Protein AF-A0A9N9KFY6-F1 (afdb_monomer_lite)

Sequence (117 aa):
QAKKLVDLLLPYLQKLPRFVTEQTKAHILRIITKFLHIIPGFEPSNELFTKYYDLISKELSTLRSRECRDLLIEVLEEFSKLDNTLQETVEFIKDINSFSTIRLNEPDFERRLDAFN

Foldseek 3Di:
DLVVLLVVLLVLLVDDCVVANVVNVLVSLVSLLVSLVVDPPCAPPDPVVVVSVVSLVVSLVPRDALSSLVSSLSSQVSSCVRPVVCVLVSVLSCQLSDADPVDPRHHPVVSNVVSVD

Secondary structure (DSSP, 8-state):
-HHHHHHHHHHHHTS-TTTS-HHHHHHHHHHHHHHHTTSTT--TTSHHHHHHHHHHHHHTTT--SHHHHHHHHHHHHHHHHH-GGGHHHHHHHHHHT-B-SSSTT-B-HHHHHHTT-

InterPro domains:
  IPR011430 U3 small nucleolar RNA-associated protein 20, N-terminal [PF07539] (1-117)
  IPR052575 Small subunit processome component 20 [PTHR17695] (1-117)

Organism: NCBI:txid60492

Structure (mmCIF, N/CA/C/O backbone):
data_AF-A0A9N9KFY6-F1
#
_entry.id   AF-A0A9N9KFY6-F1
#
loop_
_atom_site.group_PDB
_atom_site.id
_atom_site.type_symbol
_atom_site.label_atom_id
_atom_site.label_alt_id
_atom_site.label_comp_id
_atom_site.label_asym_id
_atom_site.label_entity_id
_atom_site.label_seq_id
_atom_site.pdbx_PDB_ins_code
_atom_site.Cartn_x
_atom_site.Cartn_y
_atom_site.Cartn_z
_atom_site.occupancy
_atom_site.B_iso_or_equiv
_atom_site.auth_seq_id
_atom_site.auth_comp_id
_atom_site.auth_asym_id
_atom_site.auth_atom_id
_atom_site.pdbx_PDB_model_num
ATOM 1 N N . GLN A 1 1 ? -3.729 -9.864 18.041 1.00 80.19 1 GLN A N 1
ATOM 2 C CA . GLN A 1 1 ? -2.366 -10.319 17.669 1.00 80.19 1 GLN A CA 1
ATOM 3 C C . GLN A 1 1 ? -1.932 -9.738 16.324 1.00 80.19 1 GLN A C 1
ATOM 5 O O . GLN A 1 1 ? -0.824 -9.227 16.261 1.00 80.19 1 GLN A O 1
ATOM 10 N N . ALA A 1 2 ? -2.814 -9.701 15.315 1.00 91.56 2 ALA A N 1
ATOM 11 C CA . ALA A 1 2 ? -2.559 -9.104 13.998 1.00 91.56 2 ALA A CA 1
ATOM 12 C C . ALA A 1 2 ? -1.910 -7.708 14.029 1.00 91.56 2 ALA A C 1
ATOM 14 O O . ALA A 1 2 ? -0.835 -7.521 13.470 1.00 91.56 2 ALA A O 1
ATOM 15 N N . LYS A 1 3 ? -2.492 -6.769 14.790 1.00 94.50 3 LYS A N 1
ATOM 16 C CA . LYS A 1 3 ? -1.943 -5.414 14.964 1.00 94.50 3 LYS A CA 1
ATOM 17 C C . LYS A 1 3 ? -0.470 -5.407 15.386 1.00 94.50 3 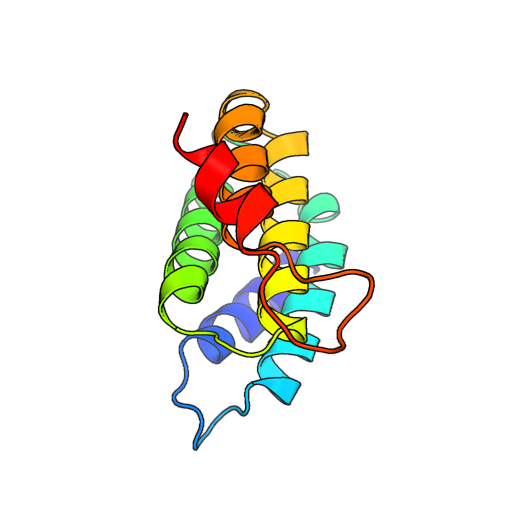LYS A C 1
ATOM 19 O O . LYS A 1 3 ? 0.322 -4.662 14.831 1.00 94.50 3 LYS A O 1
ATOM 24 N N . LYS A 1 4 ? -0.089 -6.260 16.347 1.00 94.94 4 LYS A N 1
ATOM 25 C CA . LYS A 1 4 ? 1.295 -6.329 16.849 1.00 94.94 4 LYS A CA 1
ATOM 26 C C . LYS A 1 4 ? 2.272 -6.766 15.757 1.00 94.94 4 LYS A C 1
ATOM 28 O O . LYS A 1 4 ? 3.391 -6.273 15.728 1.00 94.94 4 LYS A O 1
ATOM 33 N N . LEU A 1 5 ? 1.854 -7.683 14.881 1.00 95.00 5 LEU A N 1
ATOM 34 C CA . LEU A 1 5 ? 2.678 -8.134 13.762 1.00 95.00 5 LEU A CA 1
ATOM 35 C C . LEU A 1 5 ? 2.840 -7.026 12.718 1.00 95.00 5 LEU A C 1
ATOM 37 O O . LEU A 1 5 ? 3.960 -6.760 12.295 1.00 95.00 5 LEU A O 1
ATOM 41 N N . VAL A 1 6 ? 1.749 -6.350 12.348 1.00 95.50 6 VAL A N 1
ATOM 42 C CA . VAL A 1 6 ? 1.812 -5.222 11.408 1.00 95.50 6 VAL A CA 1
ATOM 43 C C . VAL A 1 6 ? 2.689 -4.106 11.972 1.00 95.50 6 VAL A C 1
ATOM 45 O O . VAL A 1 6 ? 3.626 -3.689 11.302 1.00 95.50 6 VAL A O 1
ATOM 48 N N . ASP A 1 7 ? 2.487 -3.705 13.231 1.00 95.44 7 ASP A N 1
ATOM 49 C CA . ASP A 1 7 ? 3.321 -2.699 13.903 1.00 95.44 7 ASP A CA 1
ATOM 50 C C . ASP A 1 7 ? 4.813 -3.077 13.932 1.00 95.44 7 ASP A C 1
ATOM 52 O O . ASP A 1 7 ? 5.670 -2.200 13.829 1.00 95.44 7 ASP A O 1
ATOM 56 N N . LEU A 1 8 ? 5.134 -4.369 14.066 1.00 96.81 8 LEU A N 1
ATOM 57 C CA . LEU A 1 8 ? 6.512 -4.861 14.057 1.00 96.81 8 LEU A CA 1
ATOM 58 C C . LEU A 1 8 ? 7.149 -4.761 12.665 1.00 96.81 8 LEU A C 1
ATOM 60 O O . LEU A 1 8 ? 8.326 -4.421 12.559 1.00 96.81 8 LEU A O 1
ATOM 64 N N . LEU A 1 9 ? 6.397 -5.080 11.609 1.00 96.38 9 LEU A N 1
ATOM 65 C CA . LEU A 1 9 ? 6.918 -5.183 10.244 1.00 96.38 9 LEU A CA 1
ATOM 66 C C . LEU A 1 9 ? 6.918 -3.847 9.492 1.00 96.38 9 LEU A C 1
ATOM 68 O O . LEU A 1 9 ? 7.822 -3.597 8.697 1.00 96.38 9 LEU A O 1
ATOM 72 N N . LEU A 1 10 ? 5.948 -2.970 9.755 1.00 94.75 10 LEU A N 1
ATOM 73 C CA . LEU A 1 10 ? 5.756 -1.707 9.034 1.00 94.75 10 LEU A CA 1
ATOM 74 C C . LEU A 1 10 ? 7.025 -0.822 8.976 1.00 94.75 10 LEU A C 1
ATOM 76 O O . LEU A 1 10 ? 7.344 -0.318 7.898 1.00 94.75 10 LEU A O 1
ATOM 80 N N . PRO A 1 11 ? 7.832 -0.679 10.053 1.00 94.94 11 PRO A N 1
ATOM 81 C CA . PRO A 1 11 ? 9.065 0.113 10.009 1.00 94.94 11 PRO A CA 1
ATOM 82 C C . PRO A 1 11 ? 10.151 -0.447 9.078 1.00 94.94 11 PRO A C 1
ATOM 84 O O . PRO A 1 11 ? 11.072 0.285 8.713 1.00 94.94 11 PRO A O 1
ATOM 87 N N . TYR A 1 12 ? 10.083 -1.730 8.706 1.00 96.25 12 TYR A N 1
ATOM 88 C CA . TYR A 1 12 ? 11.053 -2.355 7.802 1.00 96.25 12 TYR A CA 1
ATOM 89 C C . TYR A 1 12 ? 10.836 -1.956 6.340 1.00 96.25 12 TYR A C 1
ATOM 91 O O . TYR A 1 12 ? 11.797 -1.971 5.570 1.00 96.25 12 TYR A O 1
ATOM 99 N N . LEU A 1 13 ? 9.628 -1.513 5.973 1.00 95.81 13 LEU A N 1
ATOM 100 C CA . LEU A 1 13 ? 9.373 -0.913 4.660 1.00 95.81 13 LEU A CA 1
ATOM 101 C C . LEU A 1 13 ? 10.211 0.358 4.469 1.00 95.81 13 LEU A C 1
ATOM 103 O O . LEU A 1 13 ? 10.858 0.531 3.447 1.00 95.81 13 LEU A O 1
ATOM 107 N N . GLN A 1 14 ? 10.369 1.161 5.520 1.00 94.38 14 GLN A N 1
ATOM 108 C CA . GLN A 1 14 ? 11.137 2.412 5.480 1.00 94.38 14 GLN A CA 1
ATOM 109 C C . GLN A 1 14 ? 12.666 2.215 5.502 1.00 94.38 14 GLN A C 1
ATOM 111 O O . GLN A 1 14 ? 13.434 3.178 5.458 1.00 94.38 14 GLN A O 1
ATOM 116 N N . LYS A 1 15 ? 13.163 0.974 5.611 1.00 95.44 15 LYS A N 1
ATOM 117 C CA . LYS A 1 15 ? 14.608 0.712 5.651 1.00 95.44 15 LYS A CA 1
ATOM 118 C C . LYS A 1 15 ? 15.224 0.814 4.258 1.00 95.44 15 LYS A C 1
ATOM 120 O O . LYS A 1 15 ? 14.614 0.470 3.245 1.00 95.44 15 LYS A O 1
ATOM 125 N N . LEU A 1 16 ? 16.477 1.266 4.219 1.00 93.06 16 LEU A N 1
ATOM 126 C CA . LEU A 1 16 ? 17.243 1.354 2.977 1.00 93.06 16 LEU A CA 1
ATOM 127 C C . LEU A 1 16 ? 17.430 -0.039 2.342 1.00 93.06 16 LEU A C 1
ATOM 129 O O . LEU A 1 16 ? 17.605 -1.010 3.087 1.00 93.06 16 LEU A O 1
ATOM 133 N N . PRO A 1 17 ? 17.513 -0.135 0.999 1.00 90.62 17 PRO A N 1
ATOM 134 C CA . PRO A 1 17 ? 17.643 -1.409 0.281 1.00 90.62 17 PRO A CA 1
ATOM 135 C C . PRO A 1 17 ? 18.800 -2.306 0.743 1.00 90.62 17 PRO A C 1
ATOM 137 O O . PRO A 1 17 ? 18.692 -3.526 0.694 1.00 90.62 17 PRO A O 1
ATOM 140 N N . ARG A 1 18 ? 19.894 -1.711 1.244 1.00 94.00 18 ARG A N 1
ATOM 141 C CA . ARG A 1 18 ? 21.052 -2.445 1.791 1.00 94.00 18 ARG A CA 1
ATOM 142 C C . ARG A 1 18 ? 20.754 -3.236 3.070 1.00 94.00 18 ARG A C 1
ATOM 144 O O . ARG A 1 18 ? 21.520 -4.123 3.417 1.00 94.00 18 ARG A O 1
ATOM 151 N N . PHE A 1 19 ? 19.696 -2.873 3.795 1.00 96.31 19 PHE A N 1
ATOM 152 C CA . PHE A 1 19 ? 19.273 -3.548 5.026 1.00 96.31 19 PHE A CA 1
ATOM 153 C C . PHE A 1 19 ? 18.044 -4.422 4.795 1.00 96.31 19 PHE A C 1
ATOM 155 O O . PHE A 1 19 ? 17.937 -5.496 5.375 1.00 96.31 19 PHE A O 1
ATOM 162 N N . VAL A 1 20 ? 17.110 -3.951 3.966 1.00 96.94 20 VAL A N 1
ATOM 163 C CA . VAL A 1 20 ? 15.884 -4.672 3.623 1.00 96.94 20 VAL A CA 1
ATOM 164 C C . VAL A 1 20 ? 15.672 -4.535 2.122 1.00 96.94 20 VAL A C 1
ATOM 166 O O . VAL A 1 20 ? 15.355 -3.451 1.633 1.00 96.94 20 VAL A O 1
ATOM 169 N N . THR A 1 21 ? 15.876 -5.631 1.395 1.00 97.06 21 THR A N 1
ATOM 170 C CA . THR A 1 21 ? 15.701 -5.676 -0.061 1.00 97.06 21 THR A CA 1
ATOM 171 C C . THR A 1 21 ? 14.234 -5.478 -0.440 1.00 97.06 21 THR A C 1
ATOM 173 O O . THR A 1 21 ? 13.339 -5.770 0.355 1.00 97.06 21 THR A O 1
ATOM 176 N N . GLU A 1 22 ? 13.961 -5.025 -1.667 1.00 96.38 22 GLU A N 1
ATOM 177 C CA . GLU A 1 22 ? 12.574 -4.915 -2.144 1.00 96.38 22 GLU A CA 1
ATOM 178 C C . GLU A 1 22 ? 11.840 -6.262 -2.136 1.00 96.38 22 GLU A C 1
ATOM 180 O O . GLU A 1 22 ? 10.667 -6.294 -1.794 1.00 96.38 22 GLU A O 1
ATOM 185 N N . GLN A 1 23 ? 12.533 -7.379 -2.376 1.00 97.06 23 GLN A N 1
ATOM 186 C CA . GLN A 1 23 ? 11.943 -8.714 -2.235 1.00 97.06 23 GLN A CA 1
ATOM 187 C C . GLN A 1 23 ? 11.428 -8.964 -0.806 1.00 97.06 23 GLN A C 1
ATOM 189 O O . GLN A 1 23 ? 10.300 -9.413 -0.606 1.00 97.06 23 GLN A O 1
ATOM 194 N N . THR A 1 24 ? 12.218 -8.619 0.215 1.00 97.88 24 THR A N 1
ATOM 195 C CA . THR A 1 24 ? 11.771 -8.719 1.611 1.00 97.88 24 THR A CA 1
ATOM 196 C C . THR A 1 24 ? 10.619 -7.757 1.902 1.00 97.88 24 THR A C 1
ATOM 198 O O . THR A 1 24 ? 9.680 -8.124 2.609 1.00 97.88 24 THR A O 1
ATOM 201 N N . LYS A 1 25 ? 10.636 -6.545 1.332 1.00 98.06 25 LYS A N 1
ATOM 202 C CA . LYS A 1 25 ? 9.521 -5.593 1.462 1.00 98.06 25 LYS A CA 1
ATOM 203 C C . LYS A 1 25 ? 8.240 -6.109 0.806 1.00 98.06 25 LYS A C 1
ATOM 205 O O . LYS A 1 25 ? 7.185 -5.976 1.412 1.00 98.06 25 LYS A O 1
ATOM 210 N N . ALA A 1 26 ? 8.320 -6.776 -0.343 1.00 98.06 26 ALA A N 1
ATOM 211 C CA . ALA A 1 26 ? 7.180 -7.439 -0.974 1.00 98.06 26 ALA A CA 1
ATOM 212 C C . ALA A 1 26 ? 6.576 -8.521 -0.059 1.00 98.06 26 ALA A C 1
ATOM 214 O O . ALA A 1 26 ? 5.359 -8.589 0.119 1.00 98.06 26 ALA A O 1
ATOM 215 N N . HIS A 1 27 ? 7.409 -9.329 0.608 1.00 98.06 27 HIS A N 1
ATOM 216 C CA . HIS A 1 27 ? 6.921 -10.282 1.612 1.00 98.06 27 HIS A CA 1
ATOM 217 C C . HIS A 1 27 ? 6.213 -9.590 2.783 1.00 98.06 27 HIS A C 1
ATOM 219 O O . HIS A 1 27 ? 5.161 -10.057 3.220 1.00 98.06 27 HIS A O 1
ATOM 225 N N . ILE A 1 28 ? 6.753 -8.467 3.265 1.00 97.75 28 ILE A N 1
ATOM 226 C CA . ILE A 1 28 ? 6.125 -7.664 4.321 1.00 97.75 28 ILE A CA 1
ATOM 227 C C . ILE A 1 28 ? 4.775 -7.105 3.856 1.00 97.75 28 ILE A C 1
ATOM 229 O O . ILE A 1 28 ? 3.793 -7.254 4.579 1.00 97.75 28 ILE A O 1
ATOM 233 N N . LEU A 1 29 ? 4.701 -6.518 2.658 1.00 98.06 29 LEU A N 1
ATOM 234 C CA . LEU A 1 29 ? 3.461 -5.973 2.097 1.00 98.06 29 LEU A CA 1
ATOM 235 C C . LEU A 1 29 ? 2.375 -7.049 2.002 1.00 98.06 29 LEU A C 1
ATOM 237 O O . LEU A 1 29 ? 1.288 -6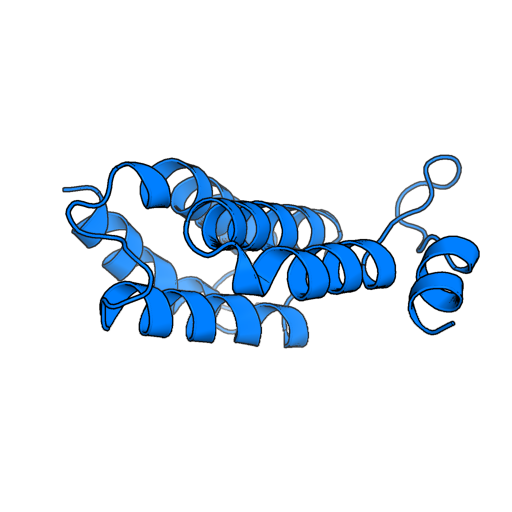.838 2.523 1.00 98.06 29 LEU A O 1
ATOM 241 N N . ARG A 1 30 ? 2.694 -8.245 1.483 1.00 97.31 30 ARG A N 1
ATOM 242 C CA . ARG A 1 30 ? 1.756 -9.388 1.447 1.00 97.31 30 ARG A CA 1
ATOM 243 C C . ARG A 1 30 ? 1.201 -9.760 2.818 1.00 97.31 30 ARG A C 1
ATOM 245 O O . ARG A 1 30 ? 0.039 -10.149 2.928 1.00 97.31 30 ARG A O 1
ATOM 252 N N . ILE A 1 31 ? 2.041 -9.716 3.853 1.00 96.31 31 ILE A N 1
ATOM 253 C CA . ILE A 1 31 ? 1.596 -9.973 5.226 1.00 96.31 31 ILE A CA 1
ATOM 254 C C . ILE A 1 31 ? 0.669 -8.844 5.672 1.00 96.31 31 ILE A C 1
ATOM 256 O O . ILE A 1 31 ? -0.394 -9.128 6.205 1.00 96.31 31 ILE A O 1
ATOM 260 N N . ILE A 1 32 ? 1.032 -7.583 5.434 1.00 95.75 32 ILE A N 1
ATOM 261 C CA . ILE A 1 32 ? 0.211 -6.433 5.822 1.00 95.75 32 ILE A CA 1
ATOM 262 C C . ILE A 1 32 ? -1.174 -6.515 5.175 1.00 95.75 32 ILE A C 1
ATOM 264 O O . ILE A 1 32 ? -2.151 -6.505 5.921 1.00 95.75 32 ILE A O 1
ATOM 268 N N . THR A 1 33 ? -1.275 -6.695 3.852 1.00 95.31 33 THR A N 1
ATOM 269 C CA . THR A 1 33 ? -2.556 -6.776 3.122 1.00 95.31 33 THR A CA 1
ATOM 270 C C . THR A 1 33 ? -3.516 -7.778 3.763 1.00 95.31 33 THR A C 1
ATOM 272 O O . THR A 1 33 ? -4.647 -7.445 4.105 1.00 95.31 33 THR A O 1
ATOM 275 N N . LYS A 1 34 ? -3.034 -8.999 4.028 1.00 93.25 34 LYS A N 1
ATOM 276 C CA . LYS A 1 34 ? -3.834 -10.085 4.621 1.00 93.25 34 LYS A CA 1
ATOM 277 C C . LYS A 1 34 ? -4.230 -9.842 6.074 1.00 93.25 34 LYS A C 1
ATOM 279 O O . LYS A 1 34 ? -5.089 -10.539 6.600 1.00 93.25 34 LYS A O 1
ATOM 284 N N . PHE A 1 35 ? -3.544 -8.935 6.760 1.00 93.12 35 PHE A N 1
ATOM 285 C CA . PHE A 1 35 ? -3.747 -8.703 8.182 1.00 93.12 35 PHE A CA 1
ATOM 286 C C . PHE A 1 35 ? -4.585 -7.454 8.463 1.00 93.12 35 PHE A C 1
ATOM 288 O O . PHE A 1 35 ? -5.160 -7.390 9.547 1.00 93.12 35 PHE A O 1
ATOM 295 N N . LEU A 1 36 ? -4.701 -6.499 7.530 1.00 91.38 36 LEU A N 1
ATOM 296 C CA . LEU A 1 36 ? -5.467 -5.263 7.744 1.00 91.38 36 LEU A CA 1
ATOM 297 C C . LEU A 1 36 ? -6.913 -5.547 8.173 1.00 91.38 36 LEU A C 1
ATOM 299 O O . LEU A 1 36 ? -7.347 -5.065 9.217 1.00 91.38 36 LEU A O 1
ATOM 303 N N . HIS A 1 37 ? -7.616 -6.418 7.446 1.00 88.00 37 HIS A N 1
ATOM 304 C CA . HIS A 1 37 ? -9.034 -6.710 7.685 1.00 88.00 37 HIS A CA 1
ATOM 305 C C . HIS A 1 37 ? -9.326 -7.481 8.991 1.00 88.00 37 HIS A C 1
ATOM 307 O O . HIS A 1 37 ? -10.482 -7.603 9.390 1.00 88.00 37 HIS A O 1
ATOM 313 N N . ILE A 1 38 ? -8.308 -8.038 9.662 1.00 92.31 38 ILE A N 1
ATOM 314 C CA . ILE A 1 38 ? -8.458 -8.739 10.955 1.00 92.31 38 ILE A CA 1
ATOM 315 C C . ILE A 1 38 ? -7.972 -7.906 12.146 1.00 92.31 38 ILE A C 1
ATOM 317 O O . ILE A 1 38 ? -7.943 -8.404 13.277 1.00 92.31 38 ILE A O 1
ATOM 321 N N . ILE A 1 39 ? -7.538 -6.661 11.927 1.00 94.00 39 ILE A N 1
ATOM 322 C CA . ILE A 1 39 ? -7.169 -5.757 13.016 1.00 94.00 39 ILE A CA 1
ATOM 323 C C . ILE A 1 39 ? -8.452 -5.181 13.631 1.00 94.00 39 ILE A C 1
ATOM 325 O O . ILE A 1 39 ? -9.203 -4.495 12.942 1.00 94.00 39 ILE A O 1
ATOM 329 N N . PRO A 1 40 ? -8.716 -5.416 14.931 1.00 90.69 40 PRO A N 1
ATOM 330 C CA . PRO A 1 40 ? -9.906 -4.872 15.576 1.00 90.69 40 PRO A CA 1
ATOM 331 C C . PRO A 1 40 ? -9.905 -3.341 15.560 1.00 90.69 40 PRO A C 1
ATOM 333 O O . PRO A 1 40 ? -8.909 -2.726 15.949 1.00 90.69 40 PRO A O 1
ATOM 336 N N . GLY A 1 41 ? -11.028 -2.747 15.148 1.00 88.06 41 GLY A N 1
ATOM 337 C CA . GLY A 1 41 ? -11.211 -1.294 15.095 1.00 88.06 41 GLY A CA 1
ATOM 338 C C . GLY A 1 41 ? -10.407 -0.599 13.996 1.00 88.06 41 GLY A C 1
ATOM 339 O O . GLY A 1 41 ? -10.145 0.598 14.114 1.00 88.06 41 GLY A O 1
ATOM 340 N N . PHE A 1 42 ? -9.963 -1.332 12.970 1.00 94.31 42 PHE A N 1
ATOM 341 C CA . PHE A 1 42 ? -9.316 -0.749 11.799 1.00 94.31 42 PHE A CA 1
ATOM 342 C C . PHE A 1 42 ? -10.366 -0.117 10.879 1.00 94.31 42 PHE A C 1
ATOM 344 O O . PHE A 1 42 ? -10.889 -0.758 9.974 1.00 94.31 42 PHE A O 1
ATOM 351 N N . GLU A 1 43 ? -10.701 1.136 11.171 1.00 94.62 43 GLU A N 1
ATOM 352 C CA . GLU A 1 43 ? -11.761 1.903 10.514 1.00 94.62 43 GLU A CA 1
ATOM 353 C C . GLU A 1 43 ? -11.266 3.322 10.192 1.00 94.62 43 GLU A C 1
ATOM 355 O O . GLU A 1 43 ? -10.361 3.806 10.881 1.00 94.62 43 GLU A O 1
ATOM 360 N N . PRO A 1 44 ? -11.860 4.024 9.209 1.00 94.44 44 PRO A N 1
ATOM 361 C CA . PRO A 1 44 ? -11.339 5.304 8.713 1.00 94.44 44 PRO A CA 1
ATOM 362 C C . PRO A 1 44 ? -11.223 6.409 9.773 1.00 94.44 44 PRO A C 1
ATOM 364 O O . PRO A 1 44 ? -10.331 7.249 9.708 1.00 94.44 44 PRO A O 1
ATOM 367 N N . SER A 1 45 ? -12.083 6.392 10.796 1.00 92.69 45 SER A N 1
ATOM 368 C CA . SER A 1 45 ? -12.052 7.349 11.911 1.00 92.69 45 SER A CA 1
ATOM 369 C C . SER A 1 45 ? -10.969 7.061 12.960 1.00 92.69 45 SER A C 1
ATOM 371 O O . SER A 1 45 ? -10.823 7.825 13.914 1.00 92.69 45 SER A O 1
ATOM 373 N N . ASN A 1 46 ? -10.245 5.945 12.846 1.00 94.38 46 ASN A N 1
ATOM 374 C CA . ASN A 1 46 ? -9.226 5.537 13.806 1.00 94.38 46 ASN A CA 1
ATOM 375 C C . ASN A 1 46 ? -7.845 6.078 13.406 1.00 94.38 46 ASN A C 1
ATOM 377 O O . ASN A 1 46 ? -7.398 5.884 12.279 1.00 94.38 46 ASN A O 1
ATOM 381 N N . GLU A 1 47 ? -7.104 6.644 14.360 1.00 94.94 47 GLU A N 1
ATOM 382 C CA . GLU A 1 47 ? -5.716 7.093 14.162 1.00 94.94 47 GLU A CA 1
ATOM 383 C C . GLU A 1 47 ? -4.814 5.991 13.572 1.00 94.94 47 GLU A C 1
ATOM 385 O O . GLU A 1 47 ? -3.906 6.262 12.786 1.00 94.94 47 GLU A O 1
ATOM 390 N N . LEU A 1 48 ? -5.077 4.725 13.913 1.00 94.50 48 LEU A N 1
ATOM 391 C CA . LEU A 1 48 ? -4.349 3.582 13.371 1.00 94.50 48 LEU A CA 1
ATOM 392 C C . LEU A 1 48 ? -4.491 3.461 11.849 1.00 94.50 48 LEU A C 1
ATOM 394 O O . LEU A 1 48 ? -3.512 3.127 11.180 1.00 94.50 48 LEU A O 1
ATOM 398 N N . PHE A 1 49 ? -5.687 3.730 11.321 1.00 96.50 49 PHE A N 1
ATOM 399 C CA . PHE A 1 49 ? -5.967 3.705 9.890 1.00 96.50 49 PHE A CA 1
ATOM 400 C C . PHE A 1 49 ? -5.141 4.774 9.182 1.00 96.50 49 PHE A C 1
ATOM 402 O O . PHE A 1 49 ? -4.326 4.435 8.326 1.00 96.50 49 PHE A O 1
ATOM 409 N N . THR A 1 50 ? -5.243 6.031 9.623 1.00 96.25 50 THR A N 1
ATOM 410 C CA . THR A 1 50 ? -4.469 7.150 9.063 1.00 96.25 50 THR A CA 1
ATOM 411 C C . THR A 1 50 ? -2.966 6.891 9.143 1.00 96.25 50 THR A C 1
ATOM 413 O O . THR A 1 50 ? -2.254 7.028 8.153 1.00 96.25 50 THR A O 1
ATOM 416 N N . LYS A 1 51 ? -2.471 6.411 10.291 1.00 95.94 51 LYS A N 1
ATOM 417 C CA . LYS A 1 51 ? -1.050 6.090 10.479 1.00 95.94 51 LYS A CA 1
ATOM 418 C C . LYS A 1 51 ? -0.549 5.054 9.473 1.00 95.94 51 LYS A C 1
ATOM 420 O O . LYS A 1 51 ? 0.552 5.198 8.938 1.00 95.94 51 LYS A O 1
ATOM 425 N N . TYR A 1 52 ? -1.292 3.965 9.277 1.00 96.75 52 TYR A N 1
ATOM 426 C CA . TYR A 1 52 ? -0.884 2.919 8.341 1.00 96.75 52 TYR A CA 1
ATOM 427 C C . TYR A 1 52 ? -1.012 3.400 6.898 1.00 96.75 52 TYR A C 1
ATOM 429 O O . TYR A 1 52 ? -0.088 3.172 6.118 1.00 96.75 52 TYR A O 1
ATOM 437 N N . TYR A 1 53 ? -2.088 4.117 6.575 1.00 96.94 53 TYR A N 1
ATOM 438 C CA . TYR A 1 53 ? -2.301 4.713 5.261 1.00 96.94 53 TYR A CA 1
ATOM 439 C C . TYR A 1 53 ? -1.152 5.648 4.868 1.00 96.94 53 TYR A C 1
ATOM 441 O O . TYR A 1 53 ? -0.578 5.495 3.791 1.00 96.94 53 TYR A O 1
ATOM 449 N N . ASP A 1 54 ? -0.732 6.543 5.764 1.00 96.56 54 ASP A N 1
ATOM 450 C CA . ASP A 1 54 ? 0.380 7.471 5.530 1.00 96.56 54 ASP A CA 1
ATOM 451 C C . ASP A 1 54 ? 1.707 6.743 5.292 1.00 96.56 54 ASP A C 1
ATOM 453 O O . ASP A 1 54 ? 2.510 7.138 4.443 1.00 96.56 54 ASP A O 1
ATOM 457 N N . LEU A 1 55 ? 1.969 5.680 6.059 1.00 96.31 55 LEU A N 1
ATOM 458 C CA . LEU A 1 55 ? 3.198 4.897 5.935 1.00 96.31 55 LEU A CA 1
ATOM 459 C C . LEU A 1 55 ? 3.238 4.095 4.633 1.00 96.31 55 LEU A C 1
ATOM 461 O O . LEU A 1 55 ? 4.292 4.044 4.004 1.00 96.31 55 LEU A O 1
ATOM 465 N N . ILE A 1 56 ? 2.115 3.508 4.218 1.00 96.75 56 ILE A N 1
ATOM 466 C CA . ILE A 1 56 ? 1.995 2.794 2.940 1.00 96.75 56 ILE A CA 1
ATOM 467 C C . ILE A 1 56 ? 2.074 3.773 1.766 1.00 96.75 56 ILE A C 1
ATOM 469 O O . ILE A 1 56 ? 2.820 3.537 0.819 1.00 96.75 56 ILE A O 1
ATOM 473 N N . SER A 1 57 ? 1.387 4.912 1.850 1.00 96.69 57 SER A N 1
ATOM 474 C CA . SER A 1 57 ? 1.382 5.931 0.794 1.00 96.69 57 SER A CA 1
ATOM 475 C C . SER A 1 57 ? 2.778 6.497 0.531 1.00 96.69 57 SER A C 1
ATOM 477 O O . SER A 1 57 ? 3.160 6.709 -0.618 1.00 96.69 57 SER A O 1
ATOM 479 N N . LYS A 1 58 ? 3.600 6.674 1.575 1.00 96.12 58 LYS A N 1
ATOM 480 C CA . LYS A 1 58 ? 5.008 7.084 1.421 1.00 96.12 58 LYS A CA 1
ATOM 481 C C . LYS A 1 58 ? 5.829 6.090 0.597 1.00 96.12 58 LYS A C 1
ATOM 483 O O . LYS A 1 58 ? 6.707 6.511 -0.158 1.00 96.12 58 LYS A O 1
ATOM 488 N N . GLU A 1 59 ? 5.519 4.798 0.676 1.00 96.38 59 GLU A N 1
ATOM 489 C CA . GLU A 1 59 ? 6.253 3.764 -0.058 1.00 96.38 59 GLU A CA 1
ATOM 490 C C . GLU A 1 59 ? 6.007 3.798 -1.573 1.00 96.38 59 GLU A C 1
ATOM 492 O O . GLU A 1 59 ? 6.865 3.350 -2.337 1.00 96.38 59 GLU A O 1
ATOM 497 N N . LEU A 1 60 ? 4.923 4.432 -2.042 1.00 95.50 60 LEU A N 1
ATOM 498 C CA . LEU A 1 60 ? 4.729 4.718 -3.471 1.00 95.50 60 LEU A CA 1
ATOM 499 C C . LEU A 1 60 ? 5.822 5.635 -4.043 1.00 95.50 60 LEU A C 1
ATOM 501 O O . LEU A 1 60 ? 6.040 5.648 -5.253 1.00 95.50 60 LEU A O 1
ATOM 505 N N . SER A 1 61 ? 6.540 6.396 -3.215 1.00 94.06 61 SER A N 1
ATOM 506 C CA . SER A 1 61 ? 7.667 7.217 -3.682 1.00 94.06 61 SER A CA 1
ATOM 507 C C . SER A 1 61 ? 9.005 6.468 -3.670 1.00 94.06 61 SER A C 1
ATOM 509 O O . SER A 1 61 ? 9.969 6.923 -4.289 1.00 94.06 61 SER A O 1
ATOM 511 N N . THR A 1 62 ? 9.098 5.336 -2.964 1.00 93.06 62 THR A N 1
ATOM 512 C CA . THR A 1 62 ? 10.374 4.665 -2.669 1.00 93.06 62 THR A CA 1
ATOM 513 C C . THR A 1 62 ? 10.525 3.326 -3.387 1.00 93.06 62 THR A C 1
ATOM 515 O O . THR A 1 62 ? 11.607 3.055 -3.912 1.00 93.06 62 THR A O 1
ATOM 518 N N . LEU A 1 63 ? 9.468 2.510 -3.448 1.00 94.62 63 LEU A N 1
ATOM 519 C CA . LEU A 1 63 ? 9.510 1.168 -4.033 1.00 94.62 63 LEU A CA 1
ATOM 520 C C . LEU A 1 63 ? 9.289 1.219 -5.540 1.00 94.62 63 LEU A C 1
ATOM 522 O O . LEU A 1 63 ? 8.378 1.899 -6.015 1.00 94.62 63 LEU A O 1
ATOM 526 N N . ARG A 1 64 ? 10.121 0.504 -6.302 1.00 92.00 64 ARG A N 1
ATOM 527 C CA . ARG A 1 64 ? 10.136 0.591 -7.773 1.00 92.00 64 ARG A CA 1
ATOM 528 C C . ARG A 1 64 ? 9.869 -0.726 -8.482 1.00 92.00 64 ARG A C 1
ATOM 530 O O . ARG A 1 64 ? 9.470 -0.697 -9.644 1.00 92.00 64 ARG A O 1
ATOM 537 N N . SER A 1 65 ? 10.107 -1.867 -7.839 1.00 93.44 65 SER A N 1
ATOM 538 C CA . SER A 1 65 ? 9.837 -3.157 -8.475 1.00 93.44 65 SER A CA 1
ATOM 539 C C . SER A 1 65 ? 8.345 -3.329 -8.743 1.00 93.44 65 SER A C 1
ATOM 541 O O . SER A 1 65 ? 7.508 -2.927 -7.935 1.00 93.44 65 SER A O 1
ATOM 543 N N . ARG A 1 66 ? 8.017 -3.966 -9.872 1.00 93.88 66 ARG A N 1
ATOM 544 C CA . ARG A 1 66 ? 6.635 -4.280 -10.253 1.00 93.88 66 ARG A CA 1
ATOM 545 C C . ARG A 1 66 ? 5.879 -4.981 -9.126 1.00 93.88 66 ARG A C 1
ATOM 547 O O . ARG A 1 66 ? 4.803 -4.539 -8.760 1.00 93.88 66 ARG A O 1
ATOM 554 N N . GLU A 1 67 ? 6.487 -6.006 -8.530 1.00 95.31 67 GLU A N 1
ATOM 555 C CA . GLU A 1 67 ? 5.879 -6.763 -7.431 1.00 95.31 67 GLU A CA 1
ATOM 556 C C . GLU A 1 67 ? 5.528 -5.865 -6.235 1.00 95.31 67 GLU A C 1
ATOM 558 O O . GLU A 1 67 ? 4.415 -5.942 -5.724 1.00 95.31 67 GLU A O 1
ATOM 563 N N . CYS A 1 68 ? 6.432 -4.976 -5.808 1.00 96.56 68 CYS A N 1
ATOM 564 C CA . CYS A 1 68 ? 6.119 -4.025 -4.742 1.00 96.56 68 CYS A CA 1
ATOM 565 C C . CYS A 1 68 ? 5.020 -3.037 -5.145 1.00 96.56 68 CYS A C 1
ATOM 567 O O . CYS A 1 68 ? 4.199 -2.693 -4.302 1.00 96.56 68 CYS A O 1
ATOM 569 N N . ARG A 1 69 ? 4.995 -2.569 -6.402 1.00 96.06 69 ARG A N 1
ATOM 5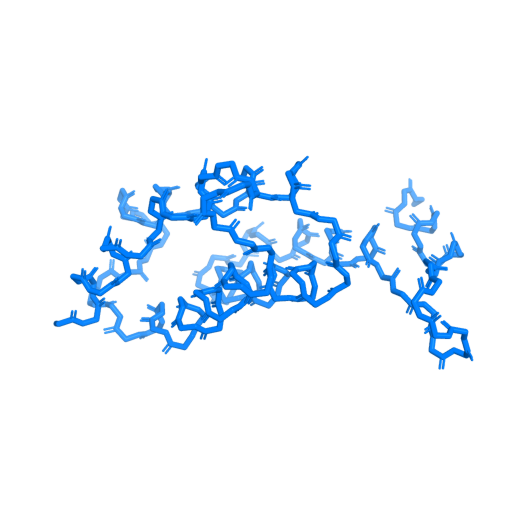70 C CA . ARG A 1 69 ? 3.954 -1.646 -6.885 1.00 96.06 69 ARG A CA 1
ATOM 571 C C . ARG A 1 69 ? 2.580 -2.297 -6.869 1.00 96.06 69 ARG A C 1
ATOM 573 O O . ARG A 1 69 ? 1.667 -1.720 -6.291 1.00 96.06 69 ARG A O 1
ATOM 580 N N . ASP A 1 70 ? 2.475 -3.501 -7.418 1.00 96.38 70 ASP A N 1
ATOM 581 C CA . ASP A 1 70 ? 1.234 -4.276 -7.439 1.00 96.38 70 ASP A CA 1
ATOM 582 C C . ASP A 1 70 ? 0.729 -4.515 -6.004 1.00 96.38 70 ASP A C 1
ATOM 584 O O . ASP A 1 70 ? -0.438 -4.280 -5.705 1.00 96.38 70 ASP A O 1
ATOM 588 N N . LEU A 1 71 ? 1.628 -4.874 -5.079 1.00 97.88 71 LEU A N 1
ATOM 589 C CA . LEU A 1 71 ? 1.278 -5.087 -3.672 1.00 97.88 71 LEU A CA 1
ATOM 590 C C . LEU A 1 71 ? 0.899 -3.801 -2.927 1.00 97.88 71 LEU A C 1
ATOM 592 O O . LEU A 1 71 ? 0.023 -3.842 -2.071 1.00 97.88 71 LEU A O 1
ATOM 596 N N . LEU A 1 72 ? 1.542 -2.663 -3.208 1.00 97.88 72 LEU A N 1
ATOM 597 C CA . LEU A 1 72 ? 1.148 -1.379 -2.616 1.00 97.88 72 LEU A CA 1
ATOM 598 C C . LEU A 1 72 ? -0.264 -0.981 -3.054 1.00 97.88 72 LEU A C 1
ATOM 600 O O . LEU A 1 72 ? -1.036 -0.511 -2.222 1.00 97.88 72 LEU A O 1
ATOM 604 N N . ILE A 1 73 ? -0.602 -1.193 -4.329 1.00 97.88 73 ILE A N 1
ATOM 605 C CA . ILE A 1 73 ? -1.954 -0.953 -4.845 1.00 97.88 73 ILE A CA 1
ATOM 606 C C . ILE A 1 73 ? -2.944 -1.890 -4.155 1.00 97.88 73 ILE A C 1
ATOM 608 O O . ILE A 1 73 ? -3.946 -1.409 -3.647 1.00 97.88 73 ILE A O 1
ATOM 612 N N . GLU A 1 74 ? -2.637 -3.186 -4.046 1.00 97.94 74 GLU A N 1
ATOM 613 C CA . GLU A 1 74 ? -3.494 -4.160 -3.349 1.00 97.94 74 GLU A CA 1
ATOM 614 C C . GLU A 1 74 ? -3.751 -3.745 -1.890 1.00 97.94 74 GLU A C 1
ATOM 616 O O . GLU A 1 74 ? -4.879 -3.793 -1.407 1.00 97.94 74 GLU A O 1
ATOM 621 N N . VAL A 1 75 ? -2.718 -3.266 -1.184 1.00 97.81 75 VAL A N 1
ATOM 622 C CA . VAL A 1 75 ? -2.883 -2.716 0.168 1.00 97.81 75 VAL A CA 1
ATOM 623 C C . VAL A 1 75 ? -3.826 -1.509 0.156 1.00 97.81 75 VAL A C 1
ATOM 625 O O . VAL A 1 75 ? -4.733 -1.455 0.980 1.00 97.81 75 VAL A O 1
ATOM 628 N N . LEU A 1 76 ? -3.635 -0.543 -0.747 1.00 98.00 76 LEU A N 1
ATOM 629 C CA . LEU A 1 76 ? -4.479 0.656 -0.845 1.00 98.00 76 LEU A CA 1
ATOM 630 C C . LEU A 1 76 ? -5.925 0.329 -1.245 1.00 98.00 76 LEU A C 1
ATOM 632 O O . LEU A 1 76 ? -6.854 0.960 -0.743 1.00 98.00 76 LEU A O 1
ATOM 636 N N . GLU A 1 77 ? -6.137 -0.698 -2.067 1.00 97.69 77 GLU A N 1
ATOM 637 C CA . GLU A 1 77 ? -7.465 -1.232 -2.365 1.00 97.69 77 GLU A CA 1
ATOM 638 C C . GLU A 1 77 ? -8.154 -1.725 -1.081 1.00 97.69 77 GLU A C 1
ATOM 640 O O . GLU A 1 77 ? -9.324 -1.405 -0.873 1.00 97.69 77 GLU A O 1
ATOM 645 N N . GLU A 1 78 ? -7.446 -2.395 -0.161 1.00 96.88 78 GLU A N 1
ATOM 646 C CA . GLU A 1 78 ? -8.001 -2.749 1.160 1.00 96.88 78 GLU A CA 1
ATOM 647 C C . GLU A 1 78 ? -8.400 -1.518 1.989 1.00 96.88 78 GLU A C 1
ATOM 649 O O . GLU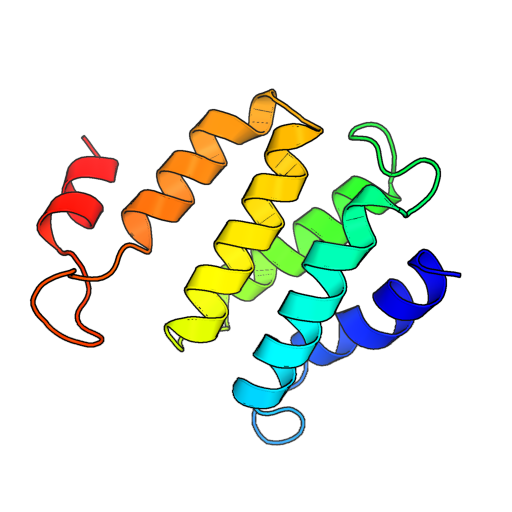 A 1 78 ? -9.440 -1.539 2.648 1.00 96.88 78 GLU A O 1
ATOM 654 N N . PHE A 1 79 ? -7.635 -0.421 1.929 1.00 97.25 79 PHE A N 1
ATOM 655 C CA . PHE A 1 79 ? -8.042 0.841 2.562 1.00 97.25 79 PHE A CA 1
ATOM 656 C C . PHE A 1 79 ? -9.323 1.399 1.925 1.00 97.25 79 PHE A C 1
ATOM 658 O O . PHE A 1 79 ? -10.233 1.800 2.646 1.00 97.25 79 PHE A O 1
ATOM 665 N N . SER A 1 80 ? -9.436 1.366 0.594 1.00 97.19 80 SER A N 1
ATOM 666 C CA . SER A 1 80 ? -10.614 1.875 -0.130 1.00 97.19 80 SER A CA 1
ATOM 667 C C . SER A 1 80 ? -11.895 1.061 0.084 1.00 97.19 80 SER A C 1
ATOM 669 O O . SER A 1 80 ? -12.998 1.579 -0.077 1.00 97.19 80 SER A O 1
ATOM 671 N N . LYS A 1 81 ? -11.767 -0.215 0.477 1.00 95.44 81 LYS A N 1
ATOM 672 C CA . LYS A 1 81 ? -12.907 -1.058 0.875 1.00 95.44 81 LYS A CA 1
ATOM 673 C C . LYS A 1 81 ? -13.500 -0.629 2.218 1.00 95.44 81 LYS A C 1
ATOM 675 O O . LYS A 1 81 ? -14.666 -0.909 2.482 1.00 95.44 81 LYS A O 1
ATOM 680 N N . LEU A 1 82 ? -12.693 0.003 3.071 1.00 95.12 82 LEU A N 1
ATOM 681 C CA . LEU A 1 82 ? -13.098 0.503 4.386 1.00 95.12 82 LEU A CA 1
ATOM 682 C C . LEU A 1 82 ? -13.505 1.979 4.327 1.00 95.12 82 LEU A C 1
ATOM 684 O O . LEU A 1 82 ? -14.428 2.383 5.031 1.00 95.12 82 LEU A O 1
ATOM 688 N N . ASP A 1 83 ? -12.835 2.765 3.485 1.00 96.19 83 ASP A N 1
ATOM 689 C CA . ASP A 1 83 ? -13.154 4.162 3.211 1.00 96.19 83 ASP A CA 1
ATOM 690 C C . ASP A 1 83 ? -13.456 4.368 1.724 1.00 96.19 83 ASP A C 1
ATOM 692 O O . ASP A 1 83 ? -12.556 4.528 0.895 1.00 96.19 83 ASP A O 1
ATOM 696 N N . ASN A 1 84 ? -14.745 4.416 1.388 1.00 96.12 84 ASN A N 1
ATOM 697 C CA . ASN A 1 84 ? -15.182 4.597 0.005 1.00 96.12 84 ASN A CA 1
ATOM 698 C C . ASN A 1 84 ? -14.726 5.936 -0.597 1.00 96.12 84 ASN A C 1
ATOM 700 O O . ASN A 1 84 ? -14.666 6.052 -1.818 1.00 96.12 84 ASN A O 1
ATOM 704 N N . THR A 1 85 ? -14.377 6.935 0.224 1.00 97.00 85 THR A N 1
ATOM 705 C CA . THR A 1 85 ? -13.860 8.218 -0.280 1.00 97.00 85 THR A CA 1
ATOM 706 C C . THR A 1 85 ? -12.487 8.073 -0.944 1.00 97.00 85 THR A C 1
ATOM 708 O O . THR A 1 85 ? -12.101 8.922 -1.742 1.00 97.00 85 THR A O 1
ATOM 711 N N . LEU A 1 86 ? -11.773 6.971 -0.680 1.00 97.62 86 LEU A N 1
ATOM 712 C CA . LEU A 1 86 ? -10.473 6.677 -1.281 1.00 97.62 86 LEU A CA 1
ATOM 713 C C . LEU A 1 86 ? -10.575 5.967 -2.637 1.00 97.62 86 LEU A C 1
ATOM 715 O O . LEU A 1 86 ? -9.566 5.885 -3.331 1.00 97.62 86 LEU A O 1
ATOM 719 N N . GLN A 1 87 ? -11.743 5.445 -3.029 1.00 97.62 87 GLN A N 1
ATOM 720 C CA . GLN A 1 87 ? -11.879 4.585 -4.217 1.00 97.62 87 GLN A CA 1
ATOM 721 C C . GLN A 1 87 ? -11.365 5.248 -5.497 1.00 97.62 87 GLN A C 1
ATOM 723 O O . GLN A 1 87 ? -10.545 4.662 -6.197 1.00 97.62 87 GLN A O 1
ATOM 728 N N . GLU A 1 88 ? -11.788 6.483 -5.765 1.00 97.38 88 GLU A N 1
ATOM 729 C CA . GLU A 1 88 ? -11.356 7.235 -6.950 1.00 97.38 88 GLU A CA 1
ATOM 730 C C . GLU A 1 88 ? -9.838 7.467 -6.947 1.00 97.38 88 GLU A C 1
ATOM 732 O O . GLU A 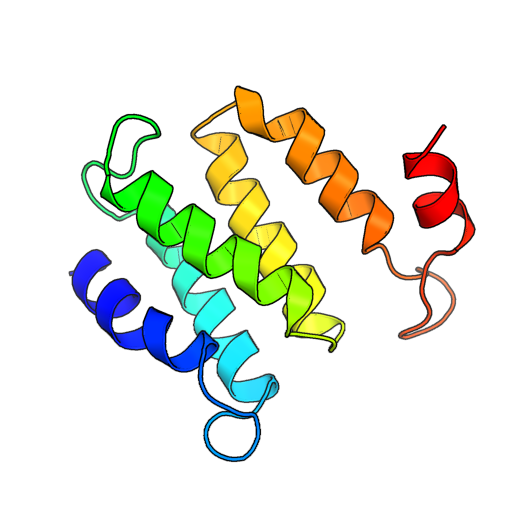1 88 ? -9.160 7.257 -7.951 1.00 97.38 88 GLU A O 1
ATOM 737 N N . THR A 1 89 ? -9.277 7.817 -5.786 1.00 97.19 89 THR A N 1
ATOM 738 C CA . THR A 1 89 ? -7.830 8.023 -5.634 1.00 97.19 89 THR A CA 1
ATOM 739 C C . THR A 1 89 ? -7.051 6.726 -5.842 1.00 97.19 89 THR A C 1
ATOM 741 O O . THR A 1 89 ? -5.997 6.734 -6.474 1.00 97.19 89 THR A O 1
ATOM 744 N N . VAL A 1 90 ? -7.546 5.602 -5.323 1.00 97.88 90 VAL A N 1
ATOM 745 C CA . VAL A 1 90 ? -6.883 4.302 -5.461 1.00 97.88 90 VAL A CA 1
ATOM 746 C C . VAL A 1 90 ? -6.956 3.785 -6.895 1.00 97.88 90 VAL A C 1
ATOM 748 O O . VAL A 1 90 ? -5.948 3.271 -7.380 1.00 97.88 90 VAL A O 1
ATOM 751 N N . GLU A 1 91 ? -8.074 3.974 -7.598 1.00 97.69 91 GLU A N 1
ATOM 752 C CA . GLU A 1 91 ? -8.174 3.616 -9.019 1.00 97.69 91 GLU A CA 1
ATOM 753 C C . GLU A 1 91 ? -7.213 4.465 -9.864 1.00 97.69 91 GLU A C 1
ATOM 755 O O . GLU A 1 91 ? -6.429 3.918 -10.638 1.00 97.69 91 GLU A O 1
ATOM 760 N N . PHE A 1 92 ? -7.137 5.776 -9.611 1.00 97.81 92 PHE A N 1
ATOM 761 C CA . PHE A 1 92 ? -6.135 6.631 -10.250 1.00 97.81 92 PHE A CA 1
ATOM 762 C C . PHE A 1 92 ? -4.700 6.149 -9.969 1.00 97.81 92 PHE A C 1
ATOM 764 O O . PHE A 1 92 ? -3.888 6.016 -10.887 1.00 97.81 92 PHE A O 1
ATOM 771 N N . ILE A 1 93 ? -4.371 5.822 -8.710 1.00 97.25 93 ILE A N 1
ATOM 772 C CA . ILE A 1 93 ? -3.054 5.278 -8.333 1.00 97.25 93 ILE A CA 1
ATOM 773 C C . ILE A 1 93 ? -2.773 3.961 -9.067 1.00 97.25 93 ILE A C 1
ATOM 775 O O . ILE A 1 93 ? -1.641 3.727 -9.500 1.00 97.25 93 ILE A O 1
ATOM 779 N N . LYS A 1 94 ? -3.770 3.093 -9.212 1.00 97.38 94 LYS A N 1
ATOM 780 C CA . LYS A 1 94 ? -3.654 1.829 -9.940 1.00 97.38 94 LYS A CA 1
ATOM 781 C C . LYS A 1 94 ? -3.364 2.062 -11.419 1.00 97.38 94 LYS A C 1
ATOM 783 O O . LYS A 1 94 ? -2.454 1.429 -11.959 1.00 97.38 94 LYS A O 1
ATOM 788 N N . ASP A 1 95 ? -4.051 3.009 -12.046 1.00 97.19 95 ASP A N 1
ATOM 789 C CA . ASP A 1 95 ? -3.860 3.337 -13.456 1.00 97.19 95 ASP A CA 1
ATOM 790 C C . ASP A 1 95 ? -2.461 3.893 -13.734 1.00 97.19 95 ASP A C 1
ATOM 792 O O . ASP A 1 95 ? -1.753 3.353 -14.589 1.00 97.19 95 ASP A O 1
ATOM 796 N N . ILE A 1 96 ? -1.981 4.864 -12.946 1.00 96.19 96 ILE A N 1
ATOM 797 C CA . ILE A 1 96 ? -0.635 5.452 -13.122 1.00 96.19 96 ILE A CA 1
ATOM 798 C C . ILE A 1 96 ? 0.512 4.469 -12.813 1.00 96.19 96 ILE A C 1
ATOM 800 O O . ILE A 1 96 ? 1.679 4.731 -13.131 1.00 96.19 96 ILE A O 1
ATOM 804 N N . ASN A 1 97 ? 0.202 3.326 -12.199 1.00 95.31 97 ASN A N 1
ATOM 805 C CA . ASN A 1 97 ? 1.153 2.260 -11.890 1.00 95.31 97 ASN A CA 1
ATOM 806 C C . ASN A 1 97 ? 0.967 0.996 -12.741 1.00 95.31 97 ASN A C 1
ATOM 808 O O . ASN A 1 97 ? 1.715 0.036 -12.559 1.00 95.31 97 ASN A O 1
ATOM 812 N N . SER A 1 98 ? 0.046 1.001 -13.702 1.00 94.88 98 SER A N 1
ATOM 813 C CA . SER A 1 98 ? -0.270 -0.159 -14.538 1.00 94.88 98 SER A CA 1
ATOM 814 C C . SER A 1 98 ? 0.917 -0.649 -15.384 1.00 94.88 98 SER A C 1
ATOM 816 O O . SER A 1 98 ? 1.794 0.117 -15.798 1.00 94.88 98 SER A O 1
ATOM 818 N N . PHE A 1 99 ? 0.986 -1.958 -15.619 1.00 93.19 99 PHE A N 1
ATOM 819 C CA . PHE A 1 99 ? 2.017 -2.606 -16.436 1.00 93.19 99 PHE A CA 1
ATOM 820 C C . PHE A 1 99 ? 1.380 -3.291 -17.640 1.00 93.19 99 PHE A C 1
ATOM 822 O O . PHE A 1 99 ? 0.275 -3.824 -17.540 1.00 93.19 99 PHE A O 1
ATOM 829 N N . SER A 1 100 ? 2.110 -3.322 -18.755 1.00 91.38 100 SER A N 1
ATOM 830 C CA . SER A 1 100 ? 1.671 -3.953 -19.992 1.00 91.38 100 SER A CA 1
ATOM 831 C C . SER A 1 100 ? 1.357 -5.434 -19.773 1.00 91.38 100 SER A C 1
ATOM 833 O O . SER A 1 100 ? 2.121 -6.184 -19.158 1.00 91.38 100 SER A O 1
ATOM 835 N N . THR A 1 101 ? 0.230 -5.871 -20.329 1.00 88.12 101 THR A N 1
ATOM 836 C CA . THR A 1 101 ? -0.175 -7.284 -20.372 1.00 88.12 101 THR A CA 1
ATOM 837 C C . THR A 1 101 ? 0.551 -8.068 -21.468 1.00 88.12 101 THR A C 1
ATOM 839 O O . THR A 1 101 ? 0.584 -9.296 -21.423 1.00 88.12 101 THR A O 1
ATOM 842 N N . ILE A 1 102 ? 1.158 -7.366 -22.432 1.00 90.94 102 ILE A N 1
ATOM 843 C CA . ILE A 1 102 ? 1.834 -7.939 -23.604 1.00 90.94 102 ILE A CA 1
ATOM 844 C C . ILE A 1 102 ? 3.349 -7.988 -23.382 1.00 90.94 102 ILE A C 1
ATOM 846 O O . ILE A 1 102 ? 4.004 -8.963 -23.750 1.00 90.94 102 ILE A O 1
ATOM 850 N N . ARG A 1 103 ? 3.920 -6.937 -22.780 1.00 87.88 103 ARG A N 1
ATOM 851 C CA . ARG A 1 103 ? 5.366 -6.792 -22.578 1.00 87.88 103 ARG A CA 1
ATOM 852 C C . ARG A 1 103 ? 5.719 -6.911 -21.101 1.00 87.88 103 ARG A C 1
ATOM 854 O O . ARG A 1 103 ? 5.304 -6.109 -20.267 1.00 87.88 103 ARG A O 1
ATOM 861 N N . LEU A 1 104 ? 6.499 -7.937 -20.767 1.00 85.88 104 LEU A N 1
ATOM 862 C CA . LEU A 1 104 ? 6.836 -8.241 -19.381 1.00 85.88 104 LEU A CA 1
ATOM 863 C C . LEU A 1 104 ? 7.641 -7.099 -18.743 1.00 85.88 104 LEU A C 1
ATOM 865 O O . LEU A 1 104 ? 8.714 -6.748 -19.224 1.00 85.88 104 LEU A O 1
ATOM 869 N N . ASN A 1 105 ? 7.148 -6.595 -17.608 1.00 82.12 105 ASN A N 1
ATOM 870 C CA . ASN A 1 105 ? 7.775 -5.537 -16.802 1.00 82.12 105 ASN A CA 1
ATOM 871 C C . ASN A 1 105 ? 7.879 -4.171 -17.493 1.00 82.12 105 ASN A C 1
ATOM 873 O O . ASN A 1 105 ? 8.608 -3.302 -17.015 1.00 82.12 105 ASN A O 1
ATOM 877 N N . GLU A 1 106 ? 7.127 -3.957 -18.569 1.00 90.19 106 GLU A N 1
ATOM 878 C CA . GLU A 1 106 ? 7.012 -2.647 -19.201 1.00 90.19 106 GLU A CA 1
ATOM 879 C C . GLU A 1 106 ? 5.804 -1.889 -18.631 1.00 90.19 106 GLU A C 1
ATOM 881 O O . GLU A 1 106 ? 4.751 -2.500 -18.431 1.00 90.19 106 GLU A O 1
ATOM 886 N N . PRO A 1 107 ? 5.923 -0.582 -18.342 1.00 91.94 107 PRO A N 1
ATOM 887 C CA . PRO A 1 107 ? 4.774 0.271 -18.055 1.00 91.94 107 PRO A CA 1
ATOM 888 C C . PRO A 1 107 ? 3.706 0.195 -19.152 1.00 91.94 107 PRO A C 1
ATOM 890 O O . PRO A 1 107 ? 4.033 0.147 -20.335 1.00 91.94 107 PRO A O 1
ATOM 893 N N . ASP A 1 108 ? 2.432 0.232 -18.768 1.00 95.56 108 ASP A N 1
ATOM 894 C CA . ASP A 1 108 ? 1.343 0.476 -19.717 1.00 95.56 108 ASP A CA 1
ATOM 895 C C . ASP A 1 108 ? 1.228 1.989 -19.954 1.00 95.56 108 ASP A C 1
ATOM 897 O O . ASP A 1 108 ? 0.596 2.711 -19.188 1.00 95.56 108 ASP A O 1
ATOM 901 N N . PHE A 1 109 ? 1.956 2.500 -20.949 1.00 93.12 109 PHE A N 1
ATOM 902 C CA . PHE A 1 109 ? 2.053 3.945 -21.175 1.00 93.12 109 PHE A CA 1
ATOM 903 C C . PHE A 1 109 ? 0.718 4.586 -21.559 1.00 93.12 109 PHE A C 1
ATOM 905 O O . PHE A 1 109 ? 0.482 5.720 -21.152 1.00 93.12 109 PHE A O 1
ATOM 912 N N . GLU A 1 110 ? -0.131 3.877 -22.307 1.00 94.81 110 GLU A N 1
ATOM 913 C CA . GLU A 1 110 ? -1.447 4.375 -22.718 1.00 94.81 110 GLU A CA 1
ATOM 914 C C . GLU A 1 110 ? -2.337 4.538 -21.490 1.00 94.81 110 GLU A C 1
ATOM 916 O O . GLU A 1 110 ? -2.713 5.659 -21.155 1.00 94.81 110 GLU A O 1
ATOM 921 N N . ARG A 1 111 ? -2.536 3.460 -20.718 1.00 95.19 111 ARG A N 1
ATOM 922 C CA . ARG A 1 111 ? -3.364 3.507 -19.505 1.00 95.19 111 ARG A CA 1
ATOM 923 C C . ARG A 1 111 ? -2.857 4.524 -18.483 1.00 95.19 111 ARG A C 1
ATOM 925 O O . ARG A 1 111 ? -3.648 5.218 -17.850 1.00 95.19 111 ARG A O 1
ATOM 932 N N . ARG A 1 112 ? -1.536 4.633 -18.313 1.00 95.62 112 ARG A N 1
ATOM 933 C CA . ARG A 1 112 ? -0.940 5.616 -17.394 1.00 95.62 112 ARG A CA 1
ATOM 934 C C . ARG A 1 112 ? -1.169 7.056 -17.835 1.00 95.62 112 ARG A C 1
ATOM 936 O O . ARG A 1 112 ? -1.291 7.914 -16.968 1.00 95.62 112 ARG A O 1
ATOM 943 N N . LEU A 1 113 ? -1.144 7.331 -19.139 1.00 95.25 113 LEU A N 1
ATOM 944 C CA . LEU A 1 113 ? -1.376 8.672 -19.671 1.00 95.25 113 LEU A CA 1
ATOM 945 C C . LEU A 1 113 ? -2.864 9.026 -19.615 1.00 95.25 113 LEU A C 1
ATOM 947 O O . LEU A 1 113 ? -3.200 10.136 -19.212 1.00 95.25 113 LEU A O 1
ATOM 951 N N . ASP A 1 114 ? -3.729 8.070 -19.950 1.00 96.00 114 ASP A N 1
ATOM 952 C CA . ASP A 1 114 ? -5.181 8.236 -19.924 1.00 96.00 114 ASP A CA 1
ATOM 953 C C . ASP A 1 114 ? -5.710 8.548 -18.523 1.00 96.00 114 ASP A C 1
ATOM 955 O O . ASP A 1 114 ? -6.665 9.303 -18.400 1.00 96.00 114 ASP A O 1
ATOM 959 N N . ALA A 1 115 ? -5.042 8.068 -17.470 1.00 95.31 115 ALA A N 1
ATOM 960 C CA . ALA A 1 115 ? -5.381 8.385 -16.082 1.00 95.31 115 ALA A CA 1
ATOM 961 C C . ALA A 1 115 ? -5.392 9.895 -15.760 1.00 95.31 115 ALA A C 1
ATOM 963 O O . ALA A 1 115 ? -5.985 10.300 -14.764 1.00 95.31 115 ALA A O 1
ATOM 964 N N . PHE A 1 116 ? -4.702 10.728 -16.549 1.00 91.69 116 PHE A N 1
ATOM 965 C CA . PHE A 1 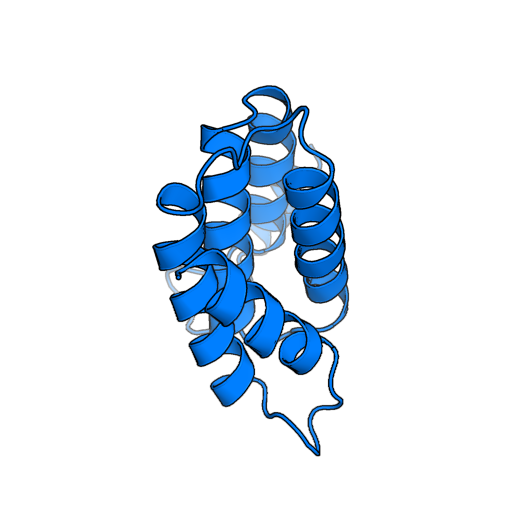116 ? -4.626 12.180 -16.345 1.00 91.69 116 PHE A CA 1
ATOM 966 C C . PHE A 1 116 ? -5.656 12.985 -17.154 1.00 91.69 116 PHE A C 1
ATOM 968 O O . PHE A 1 116 ? -5.674 14.213 -17.024 1.00 91.69 116 PHE A O 1
ATOM 975 N N . ASN A 1 117 ? -6.460 12.326 -17.993 1.00 85.06 117 ASN A N 1
ATOM 976 C CA . ASN A 1 117 ? -7.486 12.949 -18.836 1.00 85.06 117 ASN A CA 1
ATOM 977 C C . ASN A 1 117 ? -8.875 12.838 -18.203 1.00 85.06 117 ASN A C 1
ATOM 979 O O . ASN A 1 117 ? -9.654 13.803 -18.379 1.00 85.06 117 ASN A O 1
#

Radius of gyration: 14.59 Å; chains: 1; bounding box: 36×23×41 Å

pLDDT: mean 94.83, std 3.21, range [80.19, 98.06]